Protein AF-A0A969TZ24-F1 (afdb_monomer_lite)

Sequence (51 aa):
GDIIDGGVPIEAKGAEILDMMIAVASGQKSKSEMLGLGDNEFVPWQIGAVM

Radius of gyration: 16.6 Å; chains: 1; bounding box: 38×36×32 Å

Secondary structure (DSSP, 8-state):
-HHHHS---HHHHHHHHHHHHHHHHTTPPPHHHHTT-GGG---PPPPS---

Foldseek 3Di:
DCCVPVVDDPVNVVVVVVVVVVVVVVPDDDPCVVVVNPVVPPDDDDPDDDD

Structure (mmCIF, N/CA/C/O backbone):
data_AF-A0A969TZ24-F1
#
_entry.id   AF-A0A969TZ24-F1
#
loop_
_atom_site.group_PDB
_atom_site.id
_atom_site.type_symbol
_atom_site.label_atom_id
_atom_site.label_alt_id
_atom_site.label_comp_id
_atom_site.label_asym_id
_atom_site.label_entity_id
_atom_site.label_seq_id
_atom_site.pdbx_PDB_ins_code
_atom_site.Cartn_x
_atom_site.Cartn_y
_atom_site.Cartn_z
_atom_site.occupancy
_atom_site.B_iso_or_equiv
_atom_site.auth_seq_id
_atom_site.auth_comp_id
_atom_site.auth_asym_id
_atom_site.auth_atom_id
_atom_site.pdbx_PDB_model_num
ATOM 1 N N . GLY A 1 1 ? -11.347 9.848 4.722 1.00 86.56 1 GLY A N 1
ATOM 2 C CA . GLY A 1 1 ? -10.930 8.435 4.802 1.00 86.56 1 GLY A CA 1
ATOM 3 C C . GLY A 1 1 ? -11.494 7.848 6.072 1.00 86.56 1 GLY A C 1
ATOM 4 O O . GLY A 1 1 ? -11.650 8.577 7.041 1.00 86.56 1 GLY A O 1
ATOM 5 N N . ASP A 1 2 ? -11.789 6.558 6.080 1.00 95.69 2 ASP A N 1
ATOM 6 C CA . ASP A 1 2 ? -12.488 5.846 7.160 1.00 95.69 2 ASP A CA 1
ATOM 7 C C . ASP A 1 2 ? -11.830 5.932 8.551 1.00 95.69 2 ASP A C 1
ATOM 9 O O . ASP A 1 2 ? -12.543 5.883 9.551 1.00 95.69 2 ASP A O 1
ATOM 13 N N . ILE A 1 3 ? -10.518 6.170 8.645 1.00 97.06 3 ILE A N 1
ATOM 14 C CA . ILE A 1 3 ? -9.863 6.520 9.922 1.00 97.06 3 ILE A CA 1
ATOM 15 C C . ILE A 1 3 ? -10.441 7.820 10.524 1.00 97.06 3 ILE A C 1
ATOM 17 O O . ILE A 1 3 ? -10.764 7.860 11.706 1.00 97.06 3 ILE A O 1
ATOM 21 N N . ILE A 1 4 ? -10.593 8.884 9.724 1.00 96.94 4 ILE A N 1
ATOM 22 C CA . ILE A 1 4 ? -11.076 10.204 10.184 1.00 96.94 4 ILE A CA 1
ATOM 23 C C . ILE A 1 4 ? -12.607 10.264 10.180 1.00 96.94 4 ILE A C 1
ATOM 25 O O . ILE A 1 4 ? -13.207 10.703 11.155 1.00 96.94 4 ILE A O 1
ATOM 29 N N . ASP A 1 5 ? -13.238 9.816 9.094 1.00 97.31 5 ASP A N 1
ATOM 30 C CA . ASP A 1 5 ? -14.687 9.953 8.903 1.00 97.31 5 ASP A CA 1
ATOM 31 C C . ASP A 1 5 ? -15.470 8.889 9.687 1.00 97.31 5 ASP A C 1
ATOM 33 O O . ASP A 1 5 ? -16.598 9.128 10.110 1.00 97.31 5 ASP A O 1
ATOM 37 N N . GLY A 1 6 ? -14.875 7.704 9.865 1.00 94.19 6 GLY A N 1
ATOM 38 C CA . GLY A 1 6 ? -15.499 6.539 10.498 1.00 94.19 6 GLY A CA 1
ATOM 39 C C . GLY A 1 6 ? -14.875 6.130 11.832 1.00 94.19 6 GLY A C 1
ATOM 40 O O . GLY A 1 6 ? -15.351 5.176 12.443 1.00 94.19 6 GLY A O 1
ATOM 41 N N . GLY A 1 7 ? -13.820 6.815 12.287 1.00 96.62 7 GLY A N 1
ATOM 42 C CA . GLY A 1 7 ? -13.136 6.500 13.543 1.00 96.62 7 GLY A CA 1
ATOM 43 C C . GLY A 1 7 ? -12.457 5.127 13.561 1.00 96.62 7 GLY A C 1
ATOM 44 O O . GLY A 1 7 ? -12.267 4.563 14.639 1.00 96.62 7 GLY A O 1
ATOM 45 N N . VAL A 1 8 ? -12.124 4.561 12.393 1.00 97.81 8 VAL A N 1
ATOM 46 C CA . VAL A 1 8 ? -11.437 3.264 12.317 1.00 97.81 8 VAL A CA 1
ATOM 47 C C . VAL A 1 8 ? -10.073 3.368 13.014 1.00 97.81 8 VAL A C 1
ATOM 49 O O . VAL A 1 8 ? -9.290 4.257 12.667 1.00 97.81 8 VAL A O 1
ATOM 52 N N . PRO A 1 9 ? -9.752 2.467 13.966 1.00 98.00 9 PRO A N 1
ATOM 53 C CA . PRO A 1 9 ? -8.450 2.460 14.621 1.00 98.00 9 PRO A CA 1
ATOM 54 C C . PRO A 1 9 ? -7.310 2.274 13.617 1.00 98.00 9 PRO A C 1
ATOM 56 O O . PRO A 1 9 ? -7.427 1.511 12.653 1.00 98.00 9 PRO A O 1
ATOM 59 N N . ILE A 1 10 ? -6.180 2.932 13.872 1.00 97.94 10 ILE A N 1
ATOM 60 C CA . ILE A 1 10 ? -5.000 2.864 13.000 1.00 97.94 10 ILE A CA 1
ATOM 61 C C . ILE A 1 10 ? -4.497 1.422 12.888 1.00 97.94 10 ILE A C 1
ATOM 63 O O . ILE A 1 10 ? -4.157 0.973 11.797 1.00 97.94 10 ILE A O 1
ATOM 67 N N . GLU A 1 11 ? -4.508 0.673 13.989 1.00 98.25 11 GLU A N 1
ATOM 68 C CA . GLU A 1 11 ? -4.070 -0.721 14.052 1.00 98.25 11 GLU A CA 1
ATOM 69 C C . GLU A 1 11 ? -4.935 -1.617 13.161 1.00 98.25 11 GLU A C 1
ATOM 71 O O . GLU A 1 11 ? -4.413 -2.464 12.436 1.00 98.25 11 GLU A O 1
ATOM 76 N N . ALA A 1 12 ? -6.252 -1.390 13.166 1.00 98.25 12 ALA A N 1
ATOM 77 C CA . ALA A 1 12 ? -7.186 -2.133 12.328 1.00 98.25 12 ALA A CA 1
ATOM 78 C C . ALA A 1 12 ? -6.929 -1.857 10.842 1.00 98.25 12 ALA A C 1
ATOM 80 O O . ALA A 1 12 ? -6.861 -2.787 10.039 1.00 98.25 12 ALA A O 1
ATOM 81 N N . LYS A 1 13 ? -6.719 -0.586 10.474 1.00 97.69 13 LYS A N 1
ATOM 82 C CA . LYS A 1 13 ? -6.411 -0.237 9.084 1.00 97.69 13 LYS A CA 1
ATOM 83 C C . LYS A 1 13 ? -5.022 -0.725 8.653 1.00 97.69 13 LYS A C 1
ATOM 85 O O . LYS A 1 13 ? -4.845 -1.115 7.504 1.00 97.69 13 LYS A O 1
ATOM 90 N N . GLY A 1 14 ? -4.056 -0.756 9.571 1.00 98.06 14 GLY A N 1
ATOM 91 C CA . GLY A 1 14 ? -2.725 -1.316 9.340 1.00 98.06 14 GLY A CA 1
ATOM 92 C C . GLY A 1 14 ? -2.763 -2.811 9.016 1.00 98.06 14 GLY A C 1
ATOM 93 O O . GLY A 1 14 ? -2.105 -3.236 8.068 1.00 98.06 14 GLY A O 1
ATOM 94 N N . ALA A 1 15 ? -3.569 -3.592 9.745 1.00 98.56 15 ALA A N 1
ATOM 95 C CA . ALA A 1 15 ? -3.768 -5.015 9.459 1.00 98.56 15 ALA A CA 1
ATOM 96 C C . ALA A 1 15 ? -4.367 -5.241 8.058 1.00 98.56 15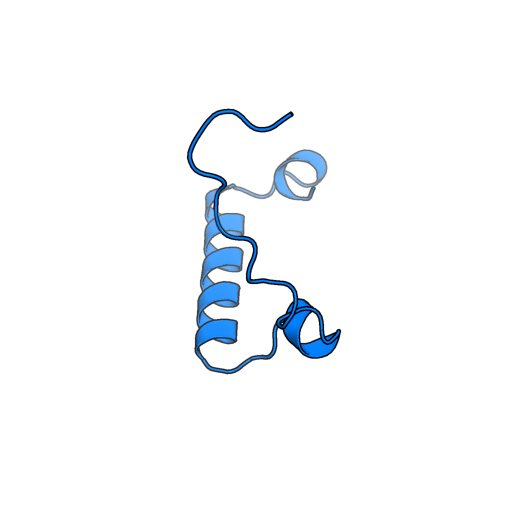 ALA A C 1
ATOM 98 O O . ALA A 1 15 ? -3.844 -6.042 7.290 1.00 98.56 15 ALA A O 1
ATOM 99 N N . GLU A 1 16 ? -5.388 -4.465 7.686 1.00 98.25 16 GLU A N 1
ATOM 100 C CA . GLU A 1 16 ? -6.011 -4.538 6.356 1.00 98.25 16 GLU A CA 1
ATOM 101 C C . GLU A 1 16 ? -5.018 -4.236 5.220 1.00 98.25 16 GLU A C 1
ATOM 103 O O . GLU A 1 16 ? -5.004 -4.923 4.196 1.00 98.25 16 GLU A O 1
ATOM 108 N N . ILE A 1 17 ? -4.153 -3.232 5.401 1.00 98.00 17 ILE A N 1
ATOM 109 C CA . ILE A 1 17 ? -3.108 -2.905 4.421 1.00 98.00 17 ILE A CA 1
ATOM 110 C C . ILE A 1 17 ? -2.098 -4.051 4.307 1.00 98.00 17 ILE A C 1
ATOM 112 O O . ILE A 1 17 ? -1.733 -4.422 3.191 1.00 98.00 17 ILE A O 1
ATOM 116 N N . LEU A 1 18 ? -1.658 -4.624 5.431 1.00 98.56 18 LEU A N 1
ATOM 117 C CA . LEU A 1 18 ? -0.709 -5.737 5.430 1.00 98.56 18 LEU A CA 1
ATOM 118 C C . LEU A 1 18 ? -1.277 -6.963 4.703 1.00 98.56 18 LEU A C 1
ATOM 120 O O . LEU A 1 18 ? -0.589 -7.539 3.860 1.00 98.56 18 LEU A O 1
ATOM 124 N N . ASP A 1 19 ? -2.530 -7.322 4.975 1.00 98.75 19 ASP A N 1
ATOM 125 C CA . ASP A 1 19 ? -3.202 -8.435 4.302 1.00 98.75 19 ASP A CA 1
ATOM 126 C C . ASP A 1 19 ? -3.278 -8.205 2.787 1.00 98.75 19 ASP A C 1
ATOM 128 O O . ASP A 1 19 ? -2.969 -9.104 2.000 1.00 98.75 19 ASP A O 1
ATOM 132 N N . MET A 1 20 ? -3.601 -6.979 2.357 1.00 98.44 20 MET A N 1
ATOM 133 C CA . MET A 1 20 ? -3.600 -6.614 0.938 1.00 98.44 20 MET A CA 1
ATOM 134 C C . MET A 1 20 ? -2.198 -6.736 0.321 1.00 98.44 20 MET A C 1
ATOM 136 O O . MET A 1 20 ? -2.061 -7.262 -0.785 1.00 98.44 20 MET A O 1
ATOM 140 N N . MET A 1 21 ? -1.150 -6.282 1.017 1.00 98.31 21 MET A N 1
ATOM 141 C CA . MET A 1 21 ? 0.235 -6.414 0.546 1.00 98.31 21 MET A CA 1
ATOM 142 C C . MET A 1 21 ? 0.629 -7.883 0.362 1.00 98.31 21 MET A C 1
ATOM 144 O O . MET A 1 21 ? 1.200 -8.238 -0.671 1.00 98.31 21 MET A O 1
ATOM 148 N N . ILE A 1 22 ? 0.290 -8.745 1.326 1.00 98.69 22 ILE A N 1
ATOM 149 C CA . ILE A 1 22 ? 0.548 -10.189 1.253 1.00 98.69 22 ILE A CA 1
ATOM 150 C C . ILE A 1 22 ? -0.220 -10.814 0.086 1.00 98.69 22 ILE A C 1
ATOM 152 O O . ILE A 1 22 ? 0.352 -11.613 -0.656 1.00 98.69 22 ILE A O 1
ATOM 156 N N . ALA A 1 23 ? -1.486 -10.446 -0.115 1.00 98.62 23 ALA A N 1
ATOM 157 C CA . ALA A 1 23 ? -2.296 -10.968 -1.211 1.00 98.62 23 ALA A CA 1
ATOM 158 C C . ALA A 1 23 ? -1.702 -10.612 -2.584 1.00 98.62 23 ALA A C 1
ATOM 160 O O . ALA A 1 23 ? -1.584 -11.488 -3.445 1.00 98.62 23 ALA A O 1
ATOM 161 N N . VAL A 1 24 ? -1.259 -9.361 -2.777 1.00 97.75 24 VAL A N 1
ATOM 162 C CA . VAL A 1 24 ? -0.580 -8.939 -4.017 1.00 97.75 24 VAL A CA 1
ATOM 163 C C . VAL A 1 24 ? 0.727 -9.695 -4.214 1.00 97.75 24 VAL A C 1
ATOM 165 O O . VAL A 1 24 ? 0.945 -10.273 -5.276 1.00 97.75 24 VAL A O 1
ATOM 168 N N . ALA A 1 25 ? 1.563 -9.777 -3.175 1.00 97.62 25 ALA A N 1
ATOM 169 C CA . ALA A 1 25 ? 2.806 -10.546 -3.225 1.00 97.62 25 ALA A CA 1
ATOM 170 C C . ALA A 1 25 ? 2.566 -12.041 -3.519 1.00 97.62 25 ALA A C 1
ATOM 172 O O . ALA A 1 25 ? 3.415 -12.700 -4.114 1.00 97.62 25 ALA A O 1
ATOM 173 N N . SER A 1 26 ? 1.395 -12.564 -3.145 1.00 98.50 26 SER A N 1
ATOM 174 C CA . SER A 1 26 ? 0.964 -13.942 -3.415 1.00 98.50 26 SER A CA 1
ATOM 175 C C . SER A 1 26 ? 0.352 -14.141 -4.810 1.00 98.50 26 SER A C 1
ATOM 177 O O . SER A 1 26 ? -0.105 -15.238 -5.127 1.00 98.50 26 SER A O 1
ATOM 179 N N . GLY A 1 27 ? 0.344 -13.108 -5.656 1.00 97.62 27 GLY A N 1
ATOM 180 C CA . GLY A 1 27 ? -0.087 -13.183 -7.053 1.00 97.62 27 GLY A CA 1
ATOM 181 C C . GLY A 1 27 ? -1.455 -12.568 -7.349 1.00 97.62 27 GLY A C 1
ATOM 182 O O . GLY A 1 27 ? -1.924 -12.657 -8.487 1.00 97.62 27 GLY A O 1
ATOM 183 N N . GLN A 1 28 ? -2.115 -11.930 -6.377 1.00 98.19 28 GLN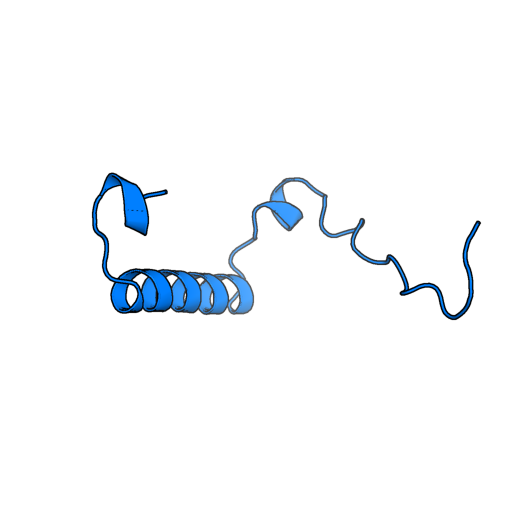 A N 1
ATOM 184 C CA . GLN A 1 28 ? -3.286 -11.110 -6.679 1.00 98.19 28 GLN A CA 1
ATOM 185 C C . GLN A 1 28 ? -2.854 -9.882 -7.489 1.00 98.19 28 GLN A C 1
ATOM 187 O O . GLN A 1 28 ? -2.043 -9.084 -7.029 1.00 98.19 28 GLN A O 1
ATOM 192 N N . LYS A 1 29 ? -3.441 -9.683 -8.675 1.00 95.94 29 LYS A N 1
ATOM 193 C CA . LYS A 1 29 ? -3.134 -8.499 -9.486 1.00 95.94 29 LYS A CA 1
ATOM 194 C C . LYS A 1 29 ? -3.548 -7.218 -8.763 1.00 95.94 29 LYS A C 1
ATOM 196 O O . LYS A 1 29 ? -4.700 -7.063 -8.348 1.00 95.94 29 LYS A O 1
ATOM 201 N N . SER A 1 30 ? -2.615 -6.286 -8.661 1.00 94.81 30 SER A N 1
ATOM 202 C CA . SER A 1 30 ? -2.864 -4.921 -8.221 1.00 94.81 30 SER A CA 1
ATOM 203 C C . SER A 1 30 ? -3.653 -4.139 -9.275 1.00 94.81 30 SER A C 1
ATOM 205 O O . SER A 1 30 ? -3.715 -4.492 -10.456 1.00 94.81 30 SER A O 1
ATOM 207 N N . LYS A 1 31 ? -4.231 -3.007 -8.863 1.00 93.62 31 LYS A N 1
ATOM 208 C CA . LYS A 1 31 ? -4.908 -2.100 -9.800 1.00 93.62 31 LYS A CA 1
ATOM 209 C C . LYS A 1 31 ? -3.957 -1.565 -10.878 1.00 93.62 31 LYS A C 1
ATOM 211 O O . LYS A 1 31 ? -4.395 -1.400 -12.009 1.00 93.62 31 LYS A O 1
ATOM 216 N N . SER A 1 32 ? -2.684 -1.325 -10.544 1.00 92.44 32 SER A N 1
ATOM 217 C CA . SER A 1 32 ? -1.669 -0.863 -11.505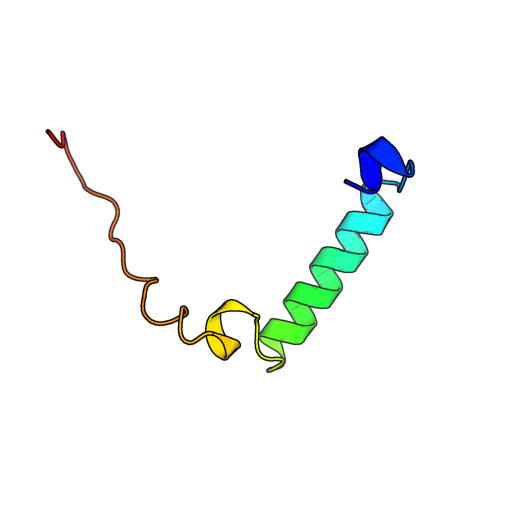 1.00 92.44 32 SER A CA 1
ATOM 218 C C . SER A 1 32 ? -1.489 -1.879 -12.633 1.00 92.44 32 SER A C 1
ATOM 220 O O . SER A 1 32 ? -1.642 -1.549 -13.807 1.00 92.44 32 SER A O 1
ATOM 222 N N . GLU A 1 33 ? -1.291 -3.149 -12.280 1.00 92.94 33 GLU A N 1
ATOM 223 C CA . GLU A 1 33 ? -1.127 -4.239 -13.248 1.00 92.94 33 GLU A CA 1
ATOM 224 C C . GLU A 1 33 ? -2.388 -4.468 -14.087 1.00 92.94 33 GLU A C 1
ATOM 226 O O . GLU A 1 33 ? -2.303 -4.702 -15.290 1.00 92.94 33 GLU A O 1
ATOM 231 N N . MET A 1 34 ? -3.575 -4.378 -13.479 1.00 94.25 34 MET A N 1
ATOM 232 C CA . MET A 1 34 ? -4.842 -4.521 -14.207 1.00 94.25 34 MET A CA 1
ATOM 233 C C . MET A 1 34 ? -5.073 -3.404 -15.229 1.00 94.25 34 MET A C 1
ATOM 235 O O . MET A 1 34 ? -5.709 -3.640 -16.254 1.00 94.25 34 MET A O 1
ATOM 239 N N . LEU A 1 35 ? -4.586 -2.197 -14.942 1.00 93.31 35 LEU A N 1
ATOM 240 C CA . LEU A 1 35 ? -4.738 -1.021 -15.798 1.00 93.31 35 LEU A CA 1
ATOM 241 C C . LEU A 1 35 ? -3.555 -0.825 -16.760 1.00 93.31 35 LEU A C 1
ATOM 243 O O . LEU A 1 35 ? -3.538 0.162 -17.490 1.00 93.31 35 LEU A O 1
ATOM 247 N N . GLY A 1 36 ? -2.577 -1.740 -16.770 1.00 89.75 36 GLY A N 1
ATOM 248 C CA . GLY A 1 36 ? -1.376 -1.633 -17.606 1.00 89.75 36 GLY A CA 1
ATOM 249 C C . GLY A 1 36 ? -0.441 -0.490 -17.195 1.00 89.75 36 GLY A C 1
ATOM 250 O O . GLY A 1 36 ? 0.305 0.022 -18.022 1.00 89.75 36 GLY A O 1
ATOM 251 N N . LEU A 1 37 ? -0.503 -0.053 -15.934 1.00 87.81 37 LEU A N 1
ATOM 252 C CA . LEU A 1 37 ? 0.317 1.037 -15.402 1.00 87.81 37 LEU A CA 1
ATOM 253 C C . LEU A 1 37 ? 1.634 0.561 -14.775 1.00 87.81 37 LEU A C 1
ATOM 255 O O . LEU A 1 37 ? 2.501 1.399 -14.545 1.00 87.81 37 LEU A O 1
ATOM 259 N N . GLY A 1 38 ? 1.803 -0.748 -14.551 1.00 78.56 38 GLY A N 1
ATOM 260 C CA . GLY A 1 38 ? 3.020 -1.321 -13.956 1.00 78.56 38 GLY A CA 1
ATOM 261 C C . GLY A 1 38 ? 4.293 -1.055 -14.769 1.00 78.56 38 GLY A C 1
ATOM 262 O O . GLY A 1 38 ? 5.383 -0.954 -14.218 1.00 78.56 38 GLY A O 1
ATOM 263 N N . ASP A 1 39 ? 4.158 -0.843 -16.078 1.00 72.81 39 ASP A N 1
ATOM 264 C CA . ASP A 1 39 ? 5.295 -0.566 -16.961 1.00 72.81 39 ASP A CA 1
ATOM 265 C C . ASP A 1 39 ? 5.773 0.902 -16.894 1.00 72.81 39 ASP A C 1
ATOM 267 O O . ASP A 1 39 ? 6.843 1.232 -17.403 1.00 72.81 39 ASP A O 1
ATOM 271 N N . ASN A 1 40 ? 5.018 1.79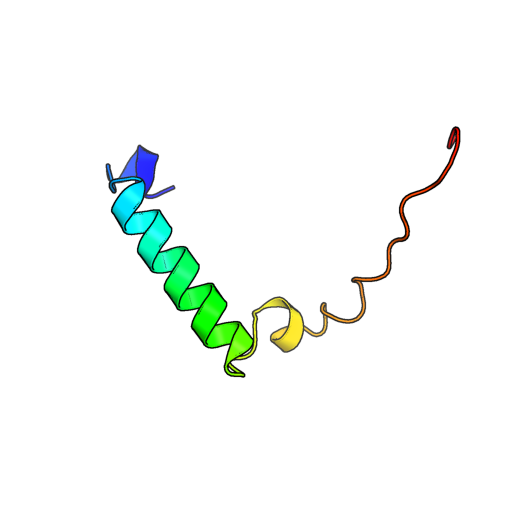8 -16.238 1.00 73.62 40 ASN A N 1
ATOM 272 C CA . ASN A 1 40 ? 5.372 3.218 -16.072 1.00 73.62 40 ASN A CA 1
ATOM 273 C C . ASN A 1 40 ? 6.246 3.487 -14.829 1.00 73.62 40 ASN A 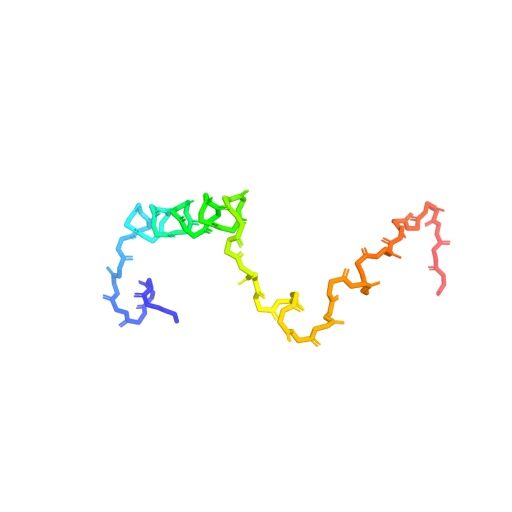C 1
ATOM 275 O O . ASN A 1 40 ? 6.390 4.634 -14.406 1.00 73.62 40 ASN A O 1
ATOM 279 N N . GLU A 1 41 ? 6.809 2.449 -14.210 1.00 66.44 41 GLU A N 1
ATOM 280 C CA . GLU A 1 41 ? 7.410 2.530 -12.870 1.00 66.44 41 GLU A CA 1
ATOM 281 C C . GLU A 1 41 ? 8.904 2.898 -12.861 1.00 66.44 41 GLU A C 1
ATOM 283 O O . GLU A 1 41 ? 9.460 3.221 -11.810 1.00 66.44 41 GLU A O 1
ATOM 288 N N . PHE A 1 42 ? 9.577 2.909 -14.016 1.00 71.62 42 PHE A N 1
ATOM 289 C CA . PHE A 1 42 ? 11.014 3.184 -14.070 1.00 71.62 42 PHE A CA 1
ATOM 290 C C . PHE A 1 42 ? 11.321 4.680 -14.234 1.00 71.62 42 PHE A C 1
ATOM 292 O O . PHE A 1 42 ? 11.697 5.151 -15.308 1.00 71.62 42 PHE A O 1
ATOM 299 N N . VAL A 1 43 ? 11.185 5.435 -13.141 1.00 78.19 43 VAL A N 1
ATOM 300 C CA . VAL A 1 43 ? 11.604 6.844 -13.055 1.00 78.19 43 VAL A CA 1
ATOM 301 C C . VAL A 1 43 ? 12.831 6.938 -12.143 1.00 78.19 43 VAL A C 1
ATOM 303 O O . VAL A 1 43 ? 12.682 7.037 -10.923 1.00 78.19 43 VAL A O 1
ATOM 306 N N . PRO A 1 44 ? 14.062 6.865 -12.685 1.00 82.81 44 PRO A N 1
ATOM 307 C CA . PRO A 1 44 ? 15.257 6.933 -11.860 1.00 82.81 44 PRO A CA 1
ATOM 308 C C . PRO A 1 44 ? 15.325 8.282 -11.146 1.00 82.81 44 PRO A C 1
ATOM 310 O O . PRO A 1 44 ? 15.092 9.339 -11.747 1.00 82.81 44 PRO A O 1
ATOM 313 N N . TRP A 1 45 ? 15.679 8.237 -9.861 1.00 80.19 45 TRP A N 1
ATOM 314 C CA . TRP A 1 45 ? 15.952 9.444 -9.096 1.00 80.19 45 TRP A CA 1
ATOM 315 C C . TRP A 1 45 ? 17.042 10.249 -9.805 1.00 80.19 45 TRP A C 1
ATOM 317 O O . TRP A 1 45 ? 18.127 9.731 -10.083 1.00 80.19 45 TRP A O 1
ATOM 327 N N . GLN A 1 46 ? 16.751 11.509 -10.117 1.00 81.69 46 GLN A N 1
ATOM 328 C CA . GLN A 1 46 ? 17.724 12.378 -10.765 1.00 81.69 46 GLN A CA 1
ATOM 329 C C . GLN A 1 46 ? 18.823 12.715 -9.753 1.00 81.69 46 GLN A C 1
ATOM 331 O O . GLN A 1 46 ? 18.562 13.276 -8.688 1.00 81.69 46 GLN A O 1
ATOM 336 N N . ILE A 1 47 ? 20.061 12.337 -10.061 1.00 84.88 47 ILE A N 1
ATOM 337 C CA . ILE A 1 47 ? 21.222 12.699 -9.248 1.00 84.88 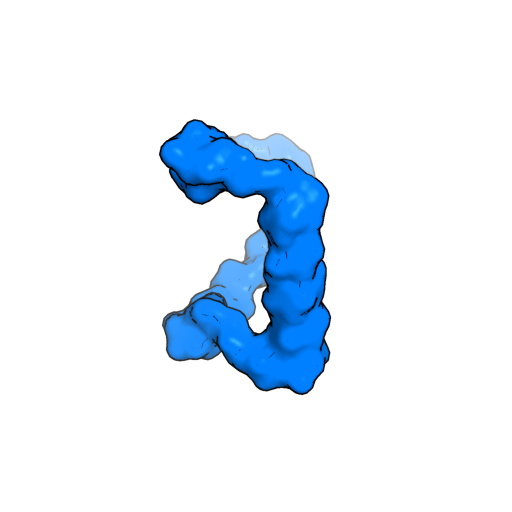47 ILE A CA 1
ATOM 338 C C . ILE A 1 47 ? 21.712 14.072 -9.719 1.00 84.88 47 ILE A C 1
ATOM 340 O O . ILE A 1 47 ? 22.095 14.224 -10.876 1.00 84.88 47 ILE A O 1
ATOM 344 N N . GLY A 1 48 ? 21.743 15.053 -8.814 1.00 84.44 48 GLY A N 1
ATOM 345 C CA . GLY A 1 48 ? 22.214 16.415 -9.090 1.00 84.44 48 GLY A CA 1
ATOM 346 C C . GLY A 1 48 ? 21.090 17.453 -9.165 1.00 84.44 48 GLY A C 1
ATOM 347 O O . GLY A 1 48 ? 19.932 17.156 -8.887 1.00 84.44 48 GLY A O 1
ATOM 348 N N . ALA A 1 49 ? 21.445 18.697 -9.496 1.00 81.12 49 ALA A N 1
ATOM 349 C CA . ALA A 1 49 ? 20.465 19.760 -9.710 1.00 81.12 49 ALA A CA 1
ATOM 350 C C . ALA A 1 49 ? 19.749 19.555 -11.055 1.00 81.12 49 ALA A C 1
ATOM 352 O O . ALA A 1 49 ? 20.403 19.404 -12.087 1.00 81.12 49 ALA A O 1
ATOM 353 N N . VAL A 1 50 ? 18.418 19.567 -11.029 1.00 76.75 50 VAL A N 1
ATOM 354 C CA . VAL A 1 50 ? 17.541 19.467 -12.206 1.00 76.75 50 VAL A CA 1
ATOM 355 C C . VAL A 1 50 ? 16.906 20.847 -12.424 1.00 76.75 50 VAL A C 1
ATOM 357 O O . VAL A 1 50 ? 16.527 21.480 -11.437 1.00 76.75 50 VAL A O 1
ATOM 360 N N . MET A 1 51 ? 16.851 21.336 -13.669 1.00 63.84 51 MET A N 1
ATOM 361 C CA . MET A 1 51 ? 16.176 22.599 -14.035 1.00 63.84 51 MET A CA 1
ATOM 362 C C . MET A 1 51 ? 14.714 22.372 -14.397 1.00 63.84 51 MET A C 1
ATOM 364 O O . MET A 1 51 ? 14.436 21.331 -15.034 1.00 63.84 51 MET A O 1
#

pLDDT: mean 90.94, std 9.58, range [63.84, 98.75]